Protein AF-A0A7Y0TPI9-F1 (afdb_monomer)

Sequence (118 aa):
MKLDSYHIKKILGYISQGMCKEHACAMTGIAKSTLYKWCQEGEEHARMELDTLQRQLYEGIPVADAHSVYEQVKNITKAAKKDWRASAWFLERRYPAQYARRDPPPPERERAKIMLIG

Radius of gyration: 22.93 Å; Cα contacts (8 Å, |Δi|>4): 103; chains: 1; bounding box: 37×31×69 Å

Mean predicted aligned error: 6.66 Å

Secondary structure (DSSP, 8-state):
----HHHHHHHHHHHHTT--HHHHHHHHT--HHHHHHHHHHHHHHHHTT---HHHHHHHHHHHHHHHHHHHHHHHHHHHHTT-HHHHHHHHHHHSHHHHSPPPPPPPHHHHHHHTT--

pLDDT: mean 92.7, std 10.86, range [48.19, 98.69]

Nearest PDB structures (foldseek):
  9f1b-assembly1_Bh  TM=3.172E-01  e=6.860E+00  Oryctolagus cuniculus

Solvent-accessible surface area (backbone atoms only — not comparable to full-atom values): 6631 Å² total; per-residue (Å²): 138,80,92,51,72,66,58,43,54,49,38,37,54,34,23,30,72,61,41,55,71,65,56,24,23,60,78,67,76,42,58,61,70,56,55,54,51,38,35,53,54,5,52,54,28,52,78,70,68,47,91,44,74,37,23,53,42,38,65,38,43,62,55,17,48,52,45,17,53,50,53,51,52,49,52,42,58,58,46,28,76,79,37,64,63,43,48,51,55,49,42,27,69,77,39,41,94,81,52,40,87,73,74,80,74,76,59,74,87,56,52,64,64,60,71,76,78,114

Foldseek 3Di:
DDDDPVLLCQQLVVLLLPDDSCVSCVVSVHDSVVLVVLLVVLVVCVVVVHDDSSVSSNVSNVVSNVNNVVVVVVVLVVVCVPDVVSVLVVCCVVPVVVRPDDDDPPPPVCVVVVVVPD

Structure (mmCIF, N/CA/C/O backbone):
data_AF-A0A7Y0TPI9-F1
#
_entry.id   AF-A0A7Y0TPI9-F1
#
loop_
_atom_site.group_PDB
_atom_site.id
_atom_site.type_symbol
_atom_site.label_atom_id
_atom_site.label_alt_id
_atom_site.label_comp_id
_atom_site.label_asym_id
_atom_site.label_entity_id
_atom_site.label_seq_id
_atom_site.pdbx_PDB_ins_code
_atom_site.Cartn_x
_atom_site.Cartn_y
_atom_site.Cartn_z
_atom_site.occupancy
_atom_site.B_iso_or_equiv
_atom_site.auth_seq_id
_atom_site.auth_comp_id
_atom_site.auth_asym_id
_atom_site.auth_atom_id
_atom_site.pdbx_PDB_model_num
ATOM 1 N N . MET A 1 1 ? -15.926 -10.144 16.538 1.00 83.56 1 MET A N 1
ATOM 2 C CA . MET A 1 1 ? -14.457 -10.177 16.721 1.00 83.56 1 MET A CA 1
ATOM 3 C C . MET A 1 1 ? -13.982 -8.767 17.044 1.00 83.56 1 MET A C 1
ATOM 5 O O . MET A 1 1 ? -14.543 -7.831 16.485 1.00 83.56 1 MET A O 1
ATOM 9 N N . LYS A 1 2 ? -13.019 -8.606 17.958 1.00 90.38 2 LYS A N 1
ATOM 10 C CA . LYS A 1 2 ? -12.433 -7.302 18.314 1.00 90.38 2 LYS A CA 1
ATOM 11 C C . LYS A 1 2 ? -11.117 -7.116 17.555 1.00 90.38 2 LYS A C 1
ATOM 13 O O . LYS A 1 2 ? -10.404 -8.095 17.368 1.00 90.38 2 LYS A O 1
ATOM 18 N N . LEU A 1 3 ? -10.821 -5.890 17.124 1.00 94.94 3 LEU A N 1
ATOM 19 C CA . LEU A 1 3 ? -9.534 -5.564 16.513 1.00 94.94 3 LEU A CA 1
ATOM 20 C C . LEU A 1 3 ? -8.420 -5.603 17.567 1.00 94.94 3 LEU A C 1
ATOM 22 O O . LEU A 1 3 ? -8.584 -5.076 18.668 1.00 94.94 3 LEU A O 1
ATOM 26 N N . ASP A 1 4 ? -7.286 -6.192 17.203 1.00 95.69 4 ASP A N 1
ATOM 27 C CA . ASP A 1 4 ? -6.053 -6.194 17.986 1.00 95.69 4 ASP A CA 1
ATOM 28 C C . ASP A 1 4 ? -4.836 -5.937 17.077 1.00 95.69 4 ASP A C 1
ATOM 30 O O . ASP A 1 4 ? -4.927 -5.938 15.845 1.00 95.69 4 ASP A O 1
ATOM 34 N N . SER A 1 5 ? -3.670 -5.731 17.689 1.00 95.56 5 SER A N 1
ATOM 35 C CA . SER A 1 5 ? -2.426 -5.441 16.969 1.00 95.56 5 SER A CA 1
ATOM 36 C C . SER A 1 5 ? -1.943 -6.594 16.078 1.00 95.56 5 SER A C 1
ATOM 38 O O . SER A 1 5 ? -1.222 -6.348 15.107 1.00 95.56 5 SER A O 1
ATOM 40 N N . TYR A 1 6 ? -2.325 -7.846 16.369 1.00 95.25 6 TYR A N 1
ATOM 41 C CA . TYR A 1 6 ? -1.958 -8.997 15.541 1.00 95.25 6 TYR A CA 1
ATOM 42 C C . TYR A 1 6 ? -2.639 -8.908 14.175 1.00 95.25 6 TYR A C 1
ATOM 44 O O . TYR A 1 6 ? -1.964 -9.000 13.144 1.00 95.25 6 TYR A O 1
ATOM 52 N N . HIS A 1 7 ? -3.951 -8.663 14.162 1.00 95.12 7 HIS A N 1
ATOM 53 C CA . HIS A 1 7 ? -4.715 -8.536 12.924 1.00 95.12 7 HIS A CA 1
ATOM 54 C C . HIS A 1 7 ? -4.228 -7.351 12.089 1.00 95.12 7 HIS A C 1
ATOM 56 O O . HIS A 1 7 ? -4.025 -7.512 10.888 1.00 95.12 7 HIS A O 1
ATOM 62 N N . ILE A 1 8 ? -3.939 -6.201 12.712 1.00 97.75 8 ILE A N 1
ATOM 63 C CA . ILE A 1 8 ? -3.375 -5.037 12.006 1.00 97.75 8 ILE A CA 1
ATOM 64 C C . ILE A 1 8 ? -2.072 -5.416 11.309 1.00 97.75 8 ILE A C 1
ATOM 66 O O . ILE A 1 8 ? -1.951 -5.272 10.093 1.00 97.75 8 ILE A O 1
ATOM 70 N N . LYS A 1 9 ? -1.109 -5.968 12.057 1.00 98.19 9 LYS A N 1
ATOM 71 C CA . LYS A 1 9 ? 0.199 -6.341 11.506 1.00 98.19 9 LYS A CA 1
ATOM 72 C C . LYS A 1 9 ? 0.067 -7.329 10.347 1.00 98.19 9 LYS A C 1
ATOM 74 O O . LYS A 1 9 ? 0.792 -7.214 9.361 1.00 98.19 9 LYS A O 1
ATOM 79 N N . LYS A 1 10 ? -0.841 -8.302 10.454 1.00 98.06 10 LYS A N 1
ATOM 80 C CA . LYS A 1 10 ? -1.064 -9.301 9.403 1.00 98.06 10 LYS A CA 1
ATOM 81 C C . LYS A 1 10 ? -1.726 -8.707 8.167 1.00 98.06 10 LYS A C 1
ATOM 83 O O . LYS A 1 10 ? -1.206 -8.908 7.076 1.00 98.06 10 LYS A O 1
ATOM 88 N N . ILE A 1 11 ? -2.813 -7.956 8.326 1.00 98.12 11 ILE A N 1
ATOM 89 C CA . ILE A 1 11 ? -3.529 -7.331 7.206 1.00 98.12 11 ILE A CA 1
ATOM 90 C C . ILE A 1 11 ? -2.597 -6.389 6.449 1.00 98.12 11 ILE A C 1
ATOM 92 O O . ILE A 1 11 ? -2.423 -6.548 5.242 1.00 98.12 11 ILE A O 1
ATOM 96 N N . LEU A 1 12 ? -1.936 -5.467 7.156 1.00 98.56 12 LEU A N 1
ATOM 97 C CA . LEU A 1 12 ? -1.001 -4.528 6.536 1.00 98.56 12 LEU A CA 1
ATOM 98 C C . LEU A 1 12 ? 0.184 -5.254 5.891 1.00 98.56 12 LEU A C 1
ATOM 100 O O . LEU A 1 12 ? 0.605 -4.889 4.797 1.00 98.56 12 LEU A O 1
ATOM 104 N N . GLY A 1 13 ? 0.687 -6.316 6.524 1.00 98.38 13 GLY A N 1
ATOM 105 C CA . GLY A 1 13 ? 1.756 -7.144 5.972 1.00 98.38 13 GLY A CA 1
ATOM 106 C C . GLY A 1 13 ? 1.365 -7.874 4.685 1.00 98.38 13 GLY A C 1
ATOM 107 O O . GLY A 1 13 ? 2.195 -8.016 3.794 1.00 98.38 13 GLY A O 1
ATOM 108 N N . TYR A 1 14 ? 0.125 -8.345 4.554 1.00 98.31 14 TYR A N 1
ATOM 109 C CA . TYR A 1 14 ? -0.345 -8.973 3.315 1.00 98.31 14 TYR A CA 1
ATOM 110 C C . TYR A 1 14 ? -0.591 -7.945 2.209 1.00 98.31 14 TYR A C 1
ATOM 112 O O . TYR A 1 14 ? -0.194 -8.170 1.065 1.00 98.31 14 TYR A O 1
ATOM 120 N N . ILE A 1 15 ? -1.179 -6.796 2.549 1.00 98.38 15 ILE A N 1
ATOM 121 C CA . ILE A 1 15 ? -1.389 -5.698 1.597 1.00 98.38 15 ILE A CA 1
ATOM 122 C C . ILE A 1 15 ? -0.045 -5.181 1.072 1.00 98.38 15 ILE A C 1
ATOM 124 O O . ILE A 1 15 ? 0.117 -5.017 -0.134 1.00 98.38 15 ILE A O 1
ATOM 128 N N . SER A 1 16 ? 0.966 -5.030 1.934 1.00 98.19 16 SER A N 1
ATOM 129 C CA . SER A 1 16 ? 2.296 -4.563 1.519 1.00 98.19 16 SER A CA 1
ATOM 130 C C . SER A 1 16 ? 3.048 -5.533 0.607 1.00 98.19 16 SER A C 1
ATOM 132 O O . SER A 1 16 ? 3.975 -5.123 -0.090 1.00 98.19 16 SER A O 1
ATOM 134 N N . GLN A 1 17 ? 2.624 -6.797 0.560 1.00 96.81 17 GLN A N 1
ATOM 135 C CA . GLN A 1 17 ? 3.095 -7.808 -0.390 1.00 96.81 17 GLN A CA 1
ATOM 136 C C . GLN A 1 17 ? 2.288 -7.819 -1.703 1.00 96.81 17 GLN A C 1
ATOM 138 O O . GLN A 1 17 ? 2.565 -8.622 -2.589 1.00 96.81 17 GLN A O 1
ATOM 143 N N . GLY A 1 18 ? 1.306 -6.925 -1.853 1.00 96.38 18 GLY A N 1
ATOM 144 C CA . GLY A 1 18 ? 0.487 -6.764 -3.056 1.00 96.38 18 GLY A CA 1
ATOM 145 C C .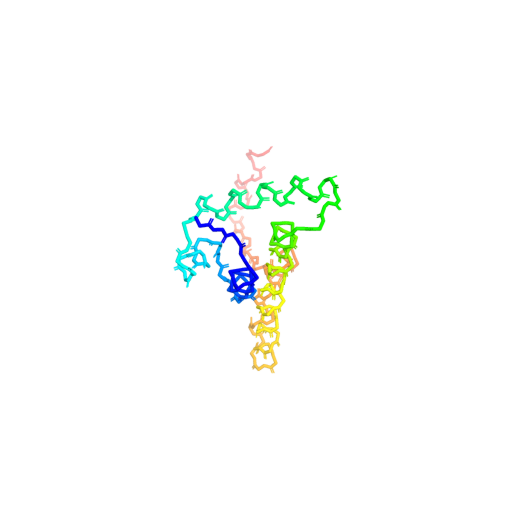 GLY A 1 18 ? -0.820 -7.538 -3.073 1.00 96.38 18 GLY A C 1
ATOM 146 O O . GLY A 1 18 ? -1.434 -7.663 -4.132 1.00 96.38 18 GLY A O 1
ATOM 147 N N . MET A 1 19 ? -1.273 -8.051 -1.928 1.00 97.38 19 MET A N 1
ATOM 148 C CA . MET A 1 19 ? -2.613 -8.625 -1.840 1.00 97.38 19 MET A CA 1
ATOM 149 C C . MET A 1 19 ? -3.683 -7.533 -1.795 1.00 97.38 19 MET A C 1
ATOM 151 O O . MET A 1 19 ? -3.526 -6.514 -1.125 1.00 97.38 19 MET A O 1
ATOM 155 N N . CYS A 1 20 ? -4.824 -7.788 -2.439 1.00 96.06 20 CYS A N 1
ATOM 156 C CA . CYS A 1 20 ? -6.020 -6.991 -2.199 1.00 96.06 20 CYS A CA 1
ATOM 157 C C . CYS A 1 20 ? -6.572 -7.238 -0.784 1.00 96.06 20 CYS A C 1
ATOM 159 O O . CYS A 1 20 ? -6.270 -8.243 -0.128 1.00 96.06 20 CYS A O 1
ATOM 161 N N . LYS A 1 21 ? -7.423 -6.317 -0.322 1.00 96.38 21 LYS A N 1
ATOM 162 C CA . LYS A 1 21 ? -8.014 -6.330 1.025 1.00 96.38 21 LYS A CA 1
ATOM 163 C C . LYS A 1 21 ? -8.823 -7.606 1.271 1.00 96.38 21 LYS A C 1
ATOM 165 O O . LYS A 1 21 ? -8.761 -8.174 2.355 1.00 96.38 21 LYS A O 1
ATOM 170 N N . GLU A 1 22 ? -9.513 -8.104 0.249 1.00 96.56 22 GLU A N 1
ATOM 171 C CA . GLU A 1 22 ? -10.283 -9.348 0.288 1.00 96.56 22 GLU A CA 1
ATOM 172 C C . GLU A 1 22 ? -9.410 -10.566 0.592 1.00 96.56 22 GLU A C 1
ATOM 174 O O . GLU A 1 22 ? -9.745 -11.360 1.472 1.00 96.56 22 GLU A O 1
ATOM 179 N N . HIS A 1 23 ? -8.277 -10.705 -0.098 1.00 98.00 23 HIS A N 1
ATOM 180 C CA . HIS A 1 23 ? -7.353 -11.813 0.135 1.00 98.00 23 HIS A CA 1
ATOM 181 C C . HIS A 1 23 ? -6.659 -11.683 1.492 1.00 98.00 23 HIS A C 1
ATOM 183 O O . HIS A 1 23 ? -6.546 -12.672 2.212 1.00 98.00 23 HIS A O 1
ATOM 189 N N . ALA A 1 24 ? -6.261 -10.470 1.888 1.00 97.69 24 ALA A N 1
ATOM 190 C CA . ALA A 1 24 ? -5.689 -10.226 3.210 1.00 97.69 24 ALA A CA 1
ATOM 191 C C . ALA A 1 24 ? -6.670 -10.616 4.338 1.00 97.69 24 ALA A C 1
ATOM 193 O O . ALA A 1 24 ? -6.275 -11.269 5.306 1.00 97.69 24 ALA A O 1
ATOM 194 N N . CYS A 1 25 ? -7.959 -10.289 4.190 1.00 96.38 25 CYS A N 1
ATOM 195 C CA . CYS A 1 25 ? -9.033 -10.726 5.088 1.00 96.38 25 CYS A CA 1
ATOM 196 C C . CYS A 1 25 ? -9.167 -12.252 5.142 1.00 96.38 25 CYS A C 1
ATOM 198 O O . CYS A 1 25 ? -9.166 -12.829 6.228 1.00 96.38 25 CYS A O 1
ATOM 200 N N . ALA A 1 26 ? -9.226 -12.916 3.984 1.00 96.44 26 ALA A N 1
ATOM 201 C CA . ALA A 1 26 ? -9.329 -14.372 3.916 1.00 96.44 26 ALA A CA 1
ATOM 202 C C . ALA A 1 26 ? -8.143 -15.067 4.611 1.00 96.44 26 ALA A C 1
ATOM 204 O O . ALA A 1 26 ? -8.345 -15.982 5.407 1.00 96.44 26 ALA A O 1
ATOM 205 N N . MET A 1 27 ? -6.918 -14.574 4.397 1.00 97.12 27 MET A N 1
ATOM 206 C CA . MET A 1 27 ? -5.693 -15.097 5.021 1.00 97.12 27 MET A CA 1
ATOM 207 C C . MET A 1 27 ? -5.623 -14.877 6.537 1.00 97.12 27 MET A C 1
ATOM 209 O O . MET A 1 27 ? -4.868 -15.558 7.227 1.00 97.12 27 MET A O 1
ATOM 213 N N . THR A 1 28 ? -6.384 -13.914 7.056 1.00 95.00 28 THR A N 1
ATOM 214 C CA . THR A 1 28 ? -6.453 -13.586 8.488 1.00 95.00 28 THR A CA 1
ATOM 215 C C . THR A 1 28 ? -7.698 -14.141 9.173 1.00 95.00 28 THR A C 1
ATOM 217 O O . THR A 1 28 ? -7.846 -13.973 10.379 1.00 95.00 28 THR A O 1
ATOM 220 N N . GLY A 1 29 ? -8.581 -14.818 8.430 1.00 95.12 29 GLY A N 1
ATOM 221 C CA . GLY A 1 29 ? -9.834 -15.358 8.956 1.00 95.12 29 GLY A CA 1
ATOM 222 C C . GLY A 1 29 ? -10.866 -14.286 9.317 1.00 95.12 29 GLY A C 1
ATOM 223 O O . GLY A 1 29 ? -11.794 -14.556 10.078 1.00 95.12 29 GLY A O 1
ATOM 224 N N . ILE A 1 30 ? -10.717 -13.068 8.791 1.00 95.06 30 ILE A N 1
ATOM 225 C CA . ILE A 1 30 ? -11.631 -11.955 9.051 1.00 95.06 30 ILE A CA 1
ATOM 226 C C . ILE A 1 30 ? -12.626 -11.830 7.899 1.00 95.06 30 ILE A C 1
ATOM 228 O O . IL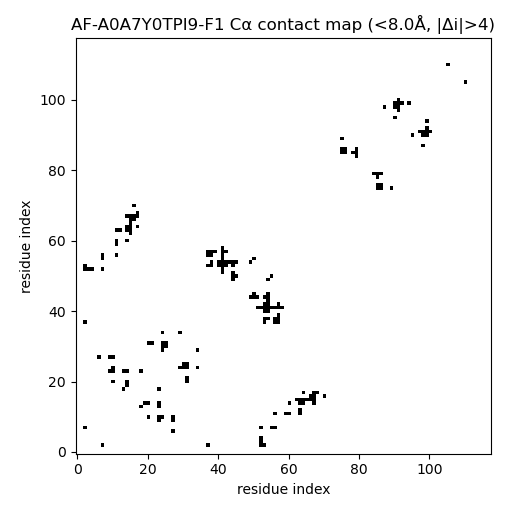E A 1 30 ? -12.259 -11.848 6.726 1.00 95.06 30 ILE A O 1
ATOM 232 N N . ALA A 1 31 ? -13.904 -11.638 8.226 1.00 96.00 31 ALA A N 1
ATOM 233 C CA . ALA A 1 31 ? -14.909 -11.304 7.226 1.00 96.00 31 ALA A CA 1
ATOM 234 C C . ALA A 1 31 ? -14.640 -9.911 6.635 1.00 96.00 31 ALA A C 1
ATOM 236 O O . ALA A 1 31 ? -14.422 -8.954 7.378 1.00 96.00 31 ALA A O 1
ATOM 237 N N . LYS A 1 32 ? -14.751 -9.767 5.308 1.00 96.00 32 LYS A N 1
ATOM 238 C CA . LYS A 1 32 ? -14.566 -8.488 4.598 1.00 96.00 32 LYS A CA 1
ATOM 239 C C . LYS A 1 32 ? -15.332 -7.342 5.273 1.00 96.00 32 LYS A C 1
ATOM 241 O O . LYS A 1 32 ? -14.744 -6.316 5.589 1.00 96.00 32 LYS A O 1
ATOM 246 N N . SER A 1 33 ? -16.614 -7.543 5.581 1.00 96.88 33 SER A N 1
ATOM 247 C CA . SER A 1 33 ? -17.466 -6.551 6.258 1.00 96.88 33 SER A CA 1
ATOM 248 C C . SER A 1 33 ? -16.892 -6.040 7.586 1.00 96.88 33 SER A C 1
ATOM 250 O O . SER A 1 33 ? -17.077 -4.874 7.920 1.00 96.88 33 SER A O 1
ATOM 252 N N . THR A 1 34 ? -16.161 -6.881 8.323 1.00 97.44 34 THR A N 1
ATOM 253 C CA . THR A 1 34 ? -15.510 -6.493 9.581 1.00 97.44 34 THR A CA 1
ATOM 254 C C . THR A 1 34 ? -14.347 -5.534 9.333 1.00 97.44 34 THR A C 1
ATOM 256 O O . THR A 1 34 ? -14.253 -4.525 10.025 1.00 97.44 34 THR A O 1
ATOM 259 N N . LEU A 1 35 ? -13.516 -5.788 8.312 1.00 97.69 35 LEU A N 1
ATOM 260 C CA . LEU A 1 35 ? -12.441 -4.866 7.931 1.00 97.69 35 LEU A CA 1
ATOM 261 C C . LEU A 1 35 ? -13.001 -3.499 7.526 1.00 97.69 35 LEU A C 1
ATOM 263 O O . LEU A 1 35 ? -12.535 -2.488 8.035 1.00 97.69 35 LEU A O 1
ATOM 267 N N . TYR A 1 36 ? -14.018 -3.461 6.659 1.00 97.62 36 TYR A N 1
ATOM 268 C CA . TYR A 1 36 ? -14.613 -2.187 6.233 1.00 97.62 36 TYR A CA 1
ATOM 269 C C . TYR A 1 36 ? -15.212 -1.411 7.403 1.00 97.62 36 TYR A C 1
ATOM 271 O O . TYR A 1 36 ? -15.014 -0.203 7.482 1.00 97.62 36 TYR A O 1
ATOM 279 N N . LYS A 1 37 ? -15.874 -2.099 8.341 1.00 98.12 37 LYS A N 1
ATOM 280 C CA . LYS A 1 37 ? -16.377 -1.466 9.561 1.00 98.12 37 LYS A CA 1
ATOM 281 C C . LYS A 1 37 ? -15.245 -0.836 10.379 1.00 98.12 37 LYS A C 1
ATOM 283 O O . LYS A 1 37 ? -15.363 0.312 10.786 1.00 98.12 37 LYS A O 1
ATOM 288 N N . TRP A 1 38 ? -14.137 -1.549 10.589 1.00 98.00 38 TRP A N 1
ATOM 289 C CA . TRP A 1 38 ? -12.983 -0.993 11.304 1.00 98.00 38 TRP A CA 1
ATOM 290 C C . TRP A 1 38 ? -12.317 0.162 10.560 1.00 98.00 38 TRP A C 1
ATOM 292 O O . TRP A 1 38 ? -11.855 1.094 11.205 1.00 98.00 38 TRP A O 1
ATOM 302 N N . CYS A 1 39 ? -12.270 0.127 9.227 1.00 98.06 39 CYS A N 1
ATOM 303 C CA . CYS A 1 39 ? -11.766 1.246 8.434 1.00 98.06 39 CYS A CA 1
ATOM 304 C C . CYS A 1 39 ? -12.661 2.481 8.565 1.00 98.06 39 CYS A C 1
ATOM 306 O O . CYS A 1 39 ? -12.128 3.568 8.734 1.00 98.06 39 CYS A O 1
ATOM 308 N N . GLN A 1 40 ? -13.986 2.311 8.547 1.00 98.38 40 GLN A N 1
ATOM 309 C CA . GLN A 1 40 ? -14.935 3.404 8.766 1.00 98.38 40 GLN A CA 1
ATOM 310 C C . GLN A 1 40 ? -14.780 4.002 10.174 1.00 98.38 40 GLN A C 1
ATOM 312 O O . GLN A 1 40 ? -14.627 5.207 10.329 1.00 98.38 40 GLN A O 1
ATOM 317 N N . GLU A 1 41 ? -14.726 3.162 11.212 1.00 98.25 41 GLU A N 1
ATOM 318 C CA . GLU A 1 41 ? -14.418 3.619 12.577 1.00 98.25 41 GLU A CA 1
ATOM 319 C C . GLU A 1 41 ? -13.058 4.342 12.638 1.00 98.25 41 GLU A C 1
ATOM 321 O O . GLU A 1 41 ? -12.913 5.356 13.315 1.00 98.25 41 GLU A O 1
ATOM 326 N N . GLY A 1 42 ? -12.056 3.837 11.917 1.00 98.50 42 GLY A N 1
ATOM 327 C CA . GLY A 1 42 ? -10.711 4.404 11.871 1.00 98.50 42 GLY A CA 1
ATOM 328 C C . GLY A 1 42 ? -10.635 5.766 11.190 1.00 98.50 42 GLY A C 1
ATOM 329 O O . GLY A 1 42 ? -9.909 6.633 11.671 1.00 98.50 42 GLY A O 1
ATOM 330 N N . GLU A 1 43 ? -11.398 5.972 10.119 1.00 98.69 43 GLU A N 1
ATOM 331 C CA . GLU A 1 43 ? -11.549 7.266 9.448 1.00 98.69 43 GLU A CA 1
ATOM 332 C C . GLU A 1 43 ? -12.174 8.302 10.394 1.00 98.69 43 GLU A C 1
ATOM 334 O O . GLU A 1 43 ? -11.688 9.430 10.520 1.00 98.69 43 GLU A O 1
ATOM 339 N N . GLU A 1 44 ? -13.196 7.894 11.142 1.00 98.56 44 GLU A N 1
ATOM 340 C CA . GLU A 1 44 ? -13.894 8.746 12.102 1.00 98.56 44 GLU A CA 1
ATOM 341 C C . GLU A 1 44 ? -12.948 9.144 13.236 1.00 98.56 44 GLU A C 1
ATOM 343 O O . GLU A 1 44 ? -12.846 10.319 13.593 1.00 98.56 44 GLU A O 1
ATOM 348 N N . HIS A 1 45 ? -12.194 8.175 13.753 1.00 98.50 45 HIS A N 1
ATOM 349 C CA . HIS A 1 45 ? -11.186 8.399 14.782 1.00 98.50 45 HIS A CA 1
ATOM 350 C C . HIS A 1 45 ? -10.026 9.270 14.287 1.00 98.50 45 HIS A C 1
ATOM 352 O O . HIS A 1 45 ? -9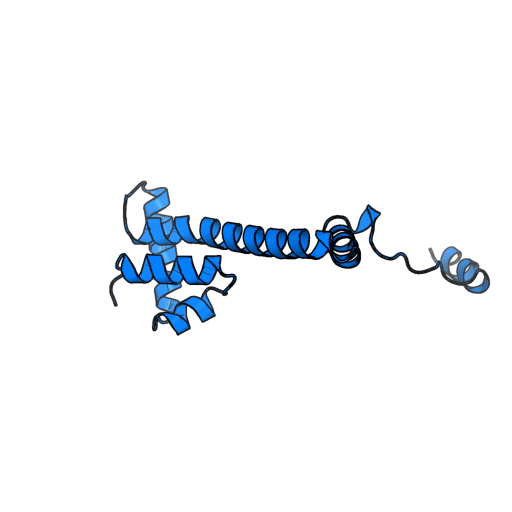.518 10.073 15.065 1.00 98.50 45 HIS A O 1
ATOM 358 N N . ALA A 1 46 ? -9.625 9.165 13.015 1.00 98.25 46 ALA A N 1
ATOM 359 C CA . ALA A 1 46 ? -8.624 10.050 12.424 1.00 98.25 46 ALA A CA 1
ATOM 360 C C . ALA A 1 46 ? -9.114 11.505 12.393 1.00 98.25 46 ALA A C 1
ATOM 362 O O . ALA A 1 46 ? -8.376 12.404 12.789 1.00 98.25 46 ALA A O 1
ATOM 363 N N . ARG A 1 47 ? -10.380 11.740 12.009 1.00 98.19 47 ARG A N 1
ATOM 364 C CA . ARG A 1 47 ? -10.996 13.084 12.018 1.00 98.19 47 ARG A CA 1
ATOM 365 C C . ARG A 1 47 ? -11.114 13.686 13.415 1.00 98.19 47 ARG A C 1
ATOM 367 O O . ARG A 1 47 ? -11.028 14.899 13.560 1.00 98.19 47 ARG A O 1
ATOM 374 N N . MET A 1 48 ? -11.328 12.847 14.424 1.00 98.25 48 MET A N 1
ATOM 375 C CA . MET A 1 48 ? -11.392 13.247 15.833 1.00 98.25 48 MET A CA 1
ATOM 376 C C . MET A 1 48 ? -10.021 13.237 16.528 1.00 98.25 48 MET A C 1
ATOM 378 O O . MET A 1 48 ? -9.957 13.433 17.738 1.00 98.25 48 MET A O 1
ATOM 382 N N . GLU A 1 49 ? -8.941 12.965 15.788 1.00 97.38 49 GLU A N 1
ATOM 383 C CA . GLU A 1 49 ? -7.565 12.874 16.291 1.00 97.38 49 GLU A CA 1
ATOM 384 C C . GLU A 1 49 ? -7.359 11.856 17.433 1.00 97.38 49 GLU A C 1
ATOM 386 O O . GLU A 1 49 ? -6.418 11.955 18.217 1.00 97.38 49 GLU A O 1
ATOM 391 N N . LEU A 1 50 ? -8.193 10.817 17.502 1.00 98.00 50 LEU A N 1
ATOM 392 C CA . LEU A 1 50 ? -8.108 9.774 18.525 1.00 98.00 50 LEU A CA 1
ATOM 393 C C . LEU A 1 50 ? -7.011 8.761 18.184 1.00 98.00 50 LEU A C 1
ATOM 395 O O . LEU A 1 50 ? -6.959 8.257 17.062 1.00 98.00 50 LEU A O 1
ATOM 399 N N . ASP A 1 51 ? -6.168 8.397 19.150 1.00 97.00 51 ASP A N 1
ATOM 400 C CA . ASP A 1 51 ? -5.203 7.303 18.979 1.00 97.00 51 ASP A CA 1
ATOM 401 C C . ASP A 1 51 ? -5.868 5.954 19.283 1.00 97.00 51 ASP A C 1
ATOM 403 O O . ASP A 1 51 ? -6.114 5.587 20.433 1.00 97.00 51 ASP A O 1
ATOM 407 N N . THR A 1 52 ? -6.223 5.225 18.225 1.00 98.12 52 THR A N 1
ATOM 408 C CA . THR A 1 52 ? -6.920 3.938 18.320 1.00 98.12 52 THR A CA 1
ATOM 409 C C . THR A 1 52 ? -6.374 2.939 17.310 1.00 98.12 52 THR A C 1
ATOM 411 O O . THR A 1 52 ? -5.861 3.303 16.252 1.00 98.12 52 THR A O 1
ATOM 414 N N . LEU A 1 53 ? -6.570 1.651 17.592 1.00 98.25 53 LEU A N 1
ATOM 415 C CA . LEU A 1 53 ? -6.208 0.565 16.680 1.00 98.25 53 LEU A CA 1
ATOM 416 C C . LEU A 1 53 ? -6.919 0.675 15.321 1.00 98.25 53 LEU A C 1
ATOM 418 O O . LEU A 1 53 ? -6.322 0.381 14.289 1.00 98.25 53 LEU A O 1
ATOM 422 N N . GLN A 1 54 ? -8.173 1.127 15.304 1.00 98.38 54 GLN A N 1
ATOM 423 C CA . GLN A 1 54 ? -8.921 1.350 14.068 1.00 98.38 54 GLN A CA 1
ATOM 424 C C . GLN A 1 54 ? -8.286 2.444 13.212 1.00 98.38 54 GLN A C 1
ATOM 426 O O . GLN A 1 54 ? -8.107 2.240 12.012 1.00 98.38 54 GLN A O 1
ATOM 431 N N . ARG A 1 55 ? -7.877 3.565 13.824 1.00 98.44 55 ARG A N 1
ATOM 432 C CA . ARG A 1 55 ? -7.143 4.628 13.125 1.00 98.44 55 ARG A CA 1
ATOM 433 C C . ARG A 1 55 ? -5.823 4.106 12.566 1.00 98.44 55 ARG A C 1
ATOM 435 O O . ARG A 1 55 ? -5.550 4.302 11.388 1.00 98.44 55 ARG A O 1
ATOM 442 N N . GLN A 1 56 ? -5.046 3.383 13.374 1.00 98.44 56 GLN A N 1
ATOM 443 C CA . GLN A 1 56 ? -3.771 2.799 12.941 1.00 98.44 56 GLN A CA 1
ATOM 444 C C . GLN A 1 56 ? -3.946 1.840 11.754 1.00 98.44 56 GLN A C 1
ATOM 446 O O . GLN A 1 56 ? -3.146 1.850 10.819 1.00 98.44 56 GLN A O 1
ATOM 451 N N . LEU A 1 57 ? -5.004 1.023 11.760 1.00 98.50 57 LEU A N 1
ATOM 452 C CA . LEU A 1 57 ? -5.345 0.164 10.627 1.00 98.50 57 LEU A CA 1
ATOM 453 C C . LEU A 1 57 ? -5.705 0.990 9.386 1.00 98.50 57 LEU A C 1
ATOM 455 O O . LEU A 1 57 ? -5.182 0.719 8.308 1.00 98.50 57 LEU A O 1
ATOM 459 N N . TYR A 1 58 ? -6.584 1.981 9.540 1.00 98.62 58 TYR A N 1
ATOM 460 C CA . TYR A 1 58 ? -7.048 2.849 8.459 1.00 98.62 58 TYR A CA 1
ATOM 461 C C . TYR A 1 58 ? -5.894 3.614 7.795 1.00 98.62 58 TYR A C 1
ATOM 463 O O . TYR A 1 58 ? -5.714 3.509 6.584 1.00 98.62 58 TYR A O 1
ATOM 471 N N . GLU A 1 59 ? -5.068 4.308 8.579 1.00 98.44 59 GLU A N 1
ATOM 472 C CA . GLU A 1 59 ? -3.919 5.077 8.084 1.00 98.44 59 GLU A CA 1
ATOM 473 C C . GLU A 1 59 ? -2.791 4.170 7.563 1.00 98.44 59 GLU A C 1
ATOM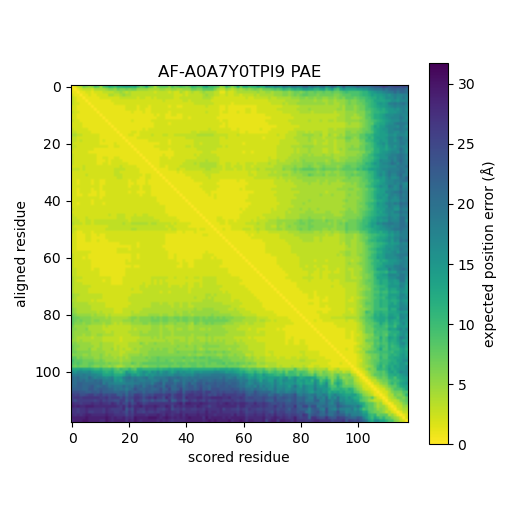 475 O O . GLU A 1 59 ? -2.052 4.544 6.653 1.00 98.44 59 GLU A O 1
ATOM 480 N N . GLY A 1 60 ? -2.668 2.950 8.093 1.00 98.56 60 GLY A N 1
ATOM 481 C CA . GLY A 1 60 ? -1.655 1.987 7.666 1.00 98.56 60 GLY A CA 1
ATOM 482 C C . GLY A 1 60 ? -1.922 1.364 6.293 1.00 98.56 60 GLY A C 1
ATOM 483 O O . GLY A 1 60 ? -0.976 1.006 5.591 1.00 98.56 60 GLY A O 1
ATOM 484 N N . ILE A 1 61 ? -3.187 1.237 5.879 1.00 98.38 61 ILE A N 1
ATOM 485 C CA . ILE A 1 61 ? -3.568 0.656 4.581 1.00 98.38 61 ILE A CA 1
ATOM 486 C C . ILE A 1 61 ? -2.938 1.394 3.387 1.00 98.38 61 ILE A C 1
ATOM 488 O O . ILE A 1 61 ? -2.278 0.723 2.593 1.00 98.38 61 ILE A O 1
ATOM 492 N N . PRO A 1 62 ? -3.079 2.727 3.225 1.00 98.31 62 PRO A N 1
ATOM 493 C CA . PRO A 1 62 ? -2.476 3.428 2.092 1.00 98.31 62 PRO A CA 1
ATOM 494 C C . PRO A 1 62 ? -0.943 3.345 2.100 1.00 98.31 62 PRO A C 1
ATOM 496 O O . PRO A 1 62 ? -0.329 3.268 1.037 1.00 98.31 62 PRO A O 1
ATOM 499 N N . VAL A 1 63 ? -0.316 3.292 3.281 1.00 98.38 63 VAL A N 1
ATOM 500 C CA . VAL A 1 63 ? 1.136 3.082 3.410 1.00 98.38 63 VAL A CA 1
ATOM 501 C C . VAL A 1 63 ? 1.531 1.685 2.922 1.00 98.38 63 VAL A C 1
ATOM 503 O O . VAL A 1 63 ? 2.497 1.542 2.173 1.00 98.38 63 VAL A O 1
ATOM 506 N N . ALA A 1 64 ? 0.772 0.654 3.298 1.00 98.44 64 ALA A N 1
ATOM 507 C CA . ALA A 1 64 ? 0.990 -0.709 2.826 1.00 98.44 64 ALA A CA 1
ATOM 508 C C . ALA A 1 64 ? 0.787 -0.824 1.304 1.00 98.44 64 ALA A C 1
ATOM 510 O O . ALA A 1 64 ? 1.631 -1.405 0.623 1.00 98.44 64 ALA A O 1
ATOM 511 N N . ASP A 1 65 ? -0.271 -0.218 0.758 1.00 98.00 65 ASP A N 1
ATOM 512 C CA . ASP A 1 65 ? -0.531 -0.175 -0.687 1.00 98.00 65 ASP A CA 1
ATOM 513 C C . ASP A 1 65 ? 0.640 0.508 -1.436 1.00 98.00 65 ASP A C 1
ATOM 515 O O . ASP A 1 65 ? 1.152 -0.022 -2.427 1.00 98.00 65 ASP A O 1
ATOM 519 N N . ALA A 1 66 ? 1.150 1.636 -0.927 1.00 98.19 66 AL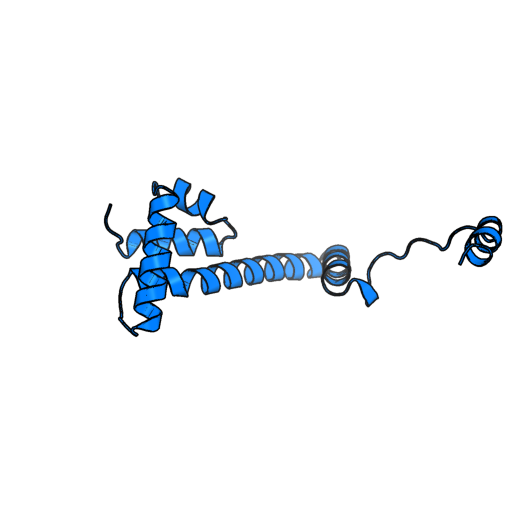A A N 1
ATOM 520 C CA . ALA A 1 66 ? 2.318 2.313 -1.498 1.00 98.19 66 ALA A CA 1
ATOM 521 C C . ALA A 1 66 ? 3.591 1.448 -1.440 1.00 98.19 66 ALA A C 1
ATOM 523 O O . ALA A 1 66 ? 4.357 1.395 -2.407 1.00 98.19 66 ALA A O 1
ATOM 524 N N . HIS A 1 67 ? 3.804 0.732 -0.333 1.00 98.19 67 HIS A N 1
ATOM 525 C CA . HIS A 1 67 ? 4.932 -0.186 -0.185 1.00 98.19 67 HIS A CA 1
ATOM 526 C C . HIS A 1 67 ? 4.863 -1.347 -1.186 1.00 98.19 67 HIS A C 1
ATOM 528 O O . HIS A 1 67 ? 5.885 -1.727 -1.758 1.00 98.19 67 HIS A O 1
ATOM 534 N N . SER A 1 68 ? 3.666 -1.872 -1.462 1.00 97.94 68 SER A N 1
ATOM 535 C CA . SER A 1 68 ? 3.490 -2.888 -2.500 1.00 97.94 68 SER A CA 1
ATOM 536 C C . SER A 1 68 ? 3.946 -2.379 -3.867 1.00 97.94 68 SER A C 1
ATOM 538 O O . SER A 1 68 ? 4.742 -3.034 -4.541 1.00 97.94 68 SER A O 1
ATOM 540 N N . VAL A 1 69 ? 3.508 -1.179 -4.262 1.00 97.06 69 VAL A N 1
ATOM 541 C CA . VAL A 1 69 ? 3.925 -0.574 -5.536 1.00 97.06 69 VAL A CA 1
ATOM 542 C C . VAL A 1 69 ? 5.443 -0.402 -5.585 1.00 97.06 69 VAL A C 1
ATOM 544 O O . VAL A 1 69 ? 6.064 -0.747 -6.593 1.00 97.06 69 VAL A O 1
ATOM 547 N N . TYR A 1 70 ? 6.052 0.078 -4.498 1.00 97.50 70 TYR A N 1
ATOM 548 C CA . TYR A 1 70 ? 7.504 0.206 -4.380 1.00 97.50 70 TYR A CA 1
ATOM 549 C C . TYR A 1 70 ? 8.226 -1.129 -4.619 1.00 97.50 70 TYR A C 1
ATOM 551 O O . TYR A 1 70 ? 9.148 -1.188 -5.435 1.00 97.50 70 TYR A O 1
ATOM 559 N N . GLU A 1 71 ? 7.785 -2.213 -3.977 1.00 97.44 71 GLU A N 1
ATOM 560 C CA . GLU A 1 71 ? 8.380 -3.543 -4.145 1.00 97.44 71 GLU A CA 1
ATOM 561 C C . GLU A 1 71 ? 8.265 -4.049 -5.590 1.00 97.44 71 GLU A C 1
ATOM 563 O O . GLU A 1 71 ? 9.229 -4.585 -6.143 1.00 97.44 71 GLU A O 1
ATOM 568 N N . GLN A 1 72 ? 7.137 -3.800 -6.257 1.00 96.25 72 GLN A N 1
ATOM 569 C CA . GLN A 1 72 ? 6.965 -4.190 -7.657 1.00 96.25 72 GLN A CA 1
ATOM 570 C C . GLN A 1 72 ? 7.853 -3.371 -8.597 1.00 96.25 72 GLN A C 1
ATOM 572 O O . GLN A 1 72 ? 8.501 -3.942 -9.478 1.00 96.25 72 GLN A O 1
ATOM 577 N N . VAL A 1 73 ? 7.976 -2.059 -8.378 1.00 96.69 73 VAL A N 1
ATOM 578 C CA . VAL A 1 73 ? 8.930 -1.215 -9.115 1.00 96.69 73 VAL A CA 1
ATOM 579 C C . VAL A 1 73 ? 10.368 -1.684 -8.871 1.00 96.69 73 VAL A C 1
ATOM 581 O O . VAL A 1 73 ? 11.158 -1.772 -9.814 1.00 96.69 73 VAL A O 1
ATOM 584 N N . LYS A 1 74 ? 10.720 -2.064 -7.638 1.00 97.38 74 LYS A N 1
ATOM 585 C CA . LYS A 1 74 ? 12.031 -2.642 -7.310 1.00 97.38 74 LYS A CA 1
ATOM 586 C C . LYS A 1 74 ? 12.280 -3.945 -8.075 1.00 97.38 74 LYS A C 1
ATOM 588 O O . LYS A 1 74 ? 13.371 -4.149 -8.604 1.00 97.38 74 LYS A O 1
ATOM 593 N N . ASN A 1 75 ? 11.275 -4.810 -8.190 1.00 97.00 75 ASN A N 1
ATOM 594 C CA . ASN A 1 75 ? 11.379 -6.058 -8.948 1.00 97.00 75 ASN A CA 1
ATOM 595 C C . ASN A 1 75 ? 11.605 -5.801 -10.445 1.00 97.00 75 ASN A C 1
ATOM 597 O O . ASN A 1 75 ? 12.515 -6.385 -11.040 1.00 97.00 75 ASN A O 1
ATOM 601 N N . ILE A 1 76 ? 10.848 -4.872 -11.031 1.00 97.69 76 ILE A N 1
ATOM 602 C CA . ILE A 1 76 ? 10.995 -4.472 -12.437 1.00 97.69 76 ILE A CA 1
ATOM 603 C C . ILE A 1 76 ? 12.382 -3.867 -12.691 1.00 97.69 76 ILE A C 1
ATOM 605 O O . ILE A 1 76 ? 13.092 -4.294 -13.600 1.00 97.69 76 ILE A O 1
ATOM 609 N N . THR A 1 77 ? 12.816 -2.918 -11.857 1.00 96.94 77 THR A N 1
ATOM 610 C CA . THR A 1 77 ? 14.130 -2.261 -11.996 1.00 96.94 77 THR A CA 1
ATOM 611 C C . THR A 1 77 ? 15.294 -3.226 -11.762 1.00 96.94 77 THR A C 1
ATOM 613 O O . THR A 1 77 ? 16.343 -3.100 -12.392 1.00 96.94 77 THR A O 1
ATOM 616 N N . LYS A 1 78 ? 15.127 -4.244 -10.908 1.00 98.12 78 LYS A N 1
ATOM 617 C CA . LYS A 1 78 ? 16.105 -5.329 -10.751 1.00 98.12 78 LYS A CA 1
ATOM 618 C C . LYS A 1 78 ? 16.197 -6.198 -12.008 1.00 98.12 78 LYS A C 1
ATOM 620 O O . LYS A 1 78 ? 17.311 -6.521 -12.416 1.00 98.12 78 LYS A O 1
ATOM 625 N N . ALA A 1 79 ? 15.069 -6.562 -12.620 1.00 98.25 79 ALA A N 1
ATOM 626 C CA . ALA A 1 79 ? 15.046 -7.321 -13.874 1.00 98.25 79 ALA A CA 1
ATOM 627 C C . ALA A 1 79 ? 15.668 -6.527 -15.036 1.00 98.25 79 ALA A C 1
ATOM 629 O O . ALA A 1 79 ? 16.448 -7.077 -15.814 1.00 98.25 79 ALA A O 1
ATOM 630 N N . ALA A 1 80 ? 15.424 -5.215 -15.078 1.00 98.06 80 ALA A N 1
ATOM 631 C CA . ALA A 1 80 ? 15.977 -4.291 -16.067 1.00 98.06 80 ALA A CA 1
ATOM 632 C C . ALA A 1 80 ? 17.511 -4.270 -16.135 1.00 98.06 80 ALA A C 1
ATOM 634 O O . ALA A 1 80 ? 18.073 -3.992 -17.191 1.00 98.06 80 ALA A O 1
ATOM 635 N N . LYS A 1 81 ? 18.208 -4.619 -15.044 1.00 97.69 81 LYS A N 1
ATOM 636 C CA . LYS A 1 81 ? 19.677 -4.747 -15.042 1.00 97.69 81 LYS A CA 1
ATOM 637 C C . LYS A 1 81 ? 20.189 -5.878 -15.941 1.00 97.69 81 LYS A C 1
ATOM 639 O O . LYS A 1 81 ? 21.375 -5.905 -16.246 1.00 97.69 81 LYS A O 1
ATOM 644 N N . LYS A 1 82 ? 19.329 -6.839 -16.293 1.00 98.12 82 LYS A N 1
ATOM 645 C CA . LYS A 1 82 ? 19.680 -8.034 -17.076 1.00 98.12 82 LYS A CA 1
ATOM 646 C C . LYS A 1 82 ? 18.920 -8.128 -18.396 1.00 98.12 82 LYS A C 1
ATOM 648 O O . LYS A 1 82 ? 19.460 -8.668 -19.353 1.00 98.12 82 LYS A O 1
ATOM 653 N N . ASP A 1 83 ? 17.690 -7.620 -18.449 1.00 97.75 83 ASP A N 1
ATOM 654 C CA . ASP A 1 83 ? 16.862 -7.614 -19.654 1.00 97.75 83 ASP A CA 1
ATOM 655 C C . ASP A 1 83 ? 16.299 -6.214 -19.905 1.00 97.75 83 ASP A C 1
ATOM 657 O O . ASP A 1 83 ? 15.444 -5.721 -19.165 1.00 97.75 83 ASP A O 1
ATOM 661 N N . TRP A 1 84 ? 16.760 -5.583 -20.986 1.00 96.44 84 TRP A N 1
ATOM 662 C CA . TRP A 1 84 ? 16.325 -4.248 -21.393 1.00 96.44 84 TRP A CA 1
ATOM 663 C C . TRP A 1 84 ? 14.807 -4.166 -21.620 1.00 96.44 84 TRP A C 1
ATOM 665 O O . TRP A 1 84 ? 14.225 -3.091 -21.468 1.00 96.44 84 TRP A O 1
ATOM 675 N N . ARG A 1 85 ? 14.141 -5.292 -21.924 1.00 97.25 85 ARG A N 1
ATOM 676 C CA . ARG A 1 85 ? 12.685 -5.341 -22.122 1.00 97.25 85 ARG A CA 1
ATOM 677 C C . ARG A 1 85 ? 11.912 -4.944 -20.871 1.00 97.25 85 ARG A C 1
ATOM 679 O O . ARG A 1 85 ? 10.834 -4.378 -21.001 1.00 97.25 85 ARG A O 1
ATOM 686 N N . ALA A 1 86 ? 12.454 -5.175 -19.673 1.00 97.69 86 ALA A N 1
ATOM 687 C CA . ALA A 1 86 ? 11.813 -4.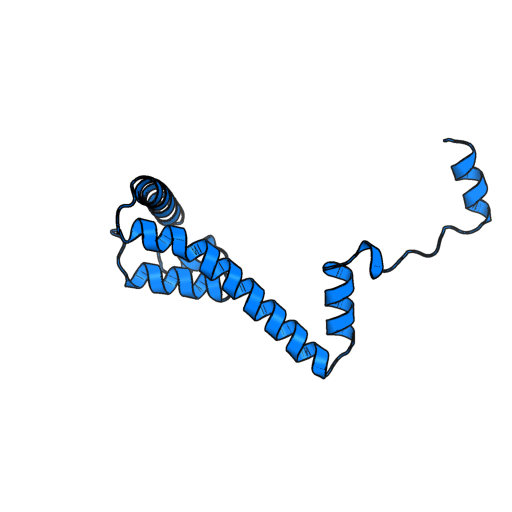731 -18.437 1.00 97.69 86 ALA A CA 1
ATOM 688 C C . ALA A 1 86 ? 11.798 -3.195 -18.324 1.00 97.69 86 ALA A C 1
ATOM 690 O O . ALA A 1 86 ? 10.783 -2.623 -17.925 1.00 97.69 86 ALA A O 1
ATOM 691 N N . SER A 1 87 ? 12.877 -2.519 -18.743 1.00 97.25 87 SER A N 1
ATOM 692 C CA . SER A 1 87 ? 12.901 -1.052 -18.855 1.00 97.25 87 SER A CA 1
ATOM 693 C C . SER A 1 87 ? 11.931 -0.551 -19.922 1.00 97.25 87 SER A C 1
ATOM 695 O O . SER A 1 87 ? 11.182 0.387 -19.660 1.00 97.25 87 SER A O 1
ATOM 697 N N . ALA A 1 88 ? 11.914 -1.182 -21.101 1.00 96.00 88 ALA A N 1
ATOM 698 C CA . ALA A 1 88 ? 11.001 -0.810 -22.183 1.00 96.00 88 ALA A CA 1
ATOM 699 C C . ALA A 1 88 ? 9.531 -0.944 -21.748 1.00 96.00 88 ALA A C 1
ATOM 701 O O . ALA A 1 88 ? 8.780 0.023 -21.828 1.00 96.00 88 ALA A O 1
ATOM 702 N N . TRP A 1 89 ? 9.158 -2.089 -21.167 1.00 95.75 89 TRP A N 1
ATOM 703 C CA . TRP A 1 89 ? 7.816 -2.339 -20.632 1.00 95.75 89 TRP A CA 1
ATOM 704 C C . TRP A 1 89 ? 7.402 -1.306 -19.577 1.00 95.75 89 TRP A C 1
ATOM 706 O O . TRP A 1 89 ? 6.267 -0.827 -19.578 1.00 95.75 89 TRP A O 1
ATOM 716 N N . PHE A 1 90 ? 8.318 -0.933 -18.676 1.00 96.38 90 PHE A N 1
ATOM 717 C CA . PHE A 1 90 ? 8.040 0.079 -17.659 1.00 96.38 90 PHE A CA 1
ATOM 718 C C . PHE A 1 90 ? 7.786 1.458 -18.284 1.00 96.38 90 PHE A C 1
ATOM 720 O O . PHE A 1 90 ? 6.805 2.118 -17.936 1.00 96.38 90 PHE A O 1
ATOM 727 N N . LEU A 1 91 ? 8.639 1.881 -19.222 1.00 96.00 91 LEU A N 1
ATOM 728 C CA . LEU A 1 91 ? 8.532 3.178 -19.895 1.00 96.00 91 LEU A CA 1
ATOM 729 C C . LEU A 1 91 ? 7.267 3.284 -20.751 1.00 96.00 91 LEU A C 1
ATOM 731 O O . LEU A 1 91 ? 6.563 4.287 -20.655 1.00 96.00 91 LEU A O 1
ATOM 735 N N . GLU A 1 92 ? 6.933 2.240 -21.513 1.00 96.12 92 GLU A N 1
ATOM 736 C CA . GLU A 1 92 ? 5.711 2.173 -22.326 1.00 96.12 92 GLU A CA 1
ATOM 737 C C . GLU A 1 92 ? 4.443 2.394 -21.494 1.00 96.12 92 GLU A C 1
ATOM 739 O O . GLU A 1 92 ? 3.504 3.044 -21.947 1.00 96.12 92 GLU A O 1
ATOM 744 N N . ARG A 1 93 ? 4.411 1.880 -20.259 1.00 94.50 93 ARG A N 1
ATOM 745 C CA . ARG A 1 93 ? 3.232 1.969 -19.383 1.00 94.50 93 ARG A CA 1
ATOM 746 C C . ARG A 1 93 ? 3.213 3.223 -18.522 1.00 94.50 93 ARG A C 1
ATOM 748 O O . ARG A 1 93 ? 2.138 3.736 -18.226 1.00 94.50 93 ARG A O 1
ATOM 755 N N . ARG A 1 94 ? 4.378 3.713 -18.091 1.00 94.50 94 ARG A N 1
ATOM 756 C CA . ARG A 1 94 ? 4.478 4.922 -17.261 1.00 94.50 94 ARG A CA 1
ATOM 757 C C . ARG A 1 94 ? 4.358 6.201 -18.088 1.00 94.50 94 ARG A C 1
ATOM 759 O O . ARG A 1 94 ? 3.81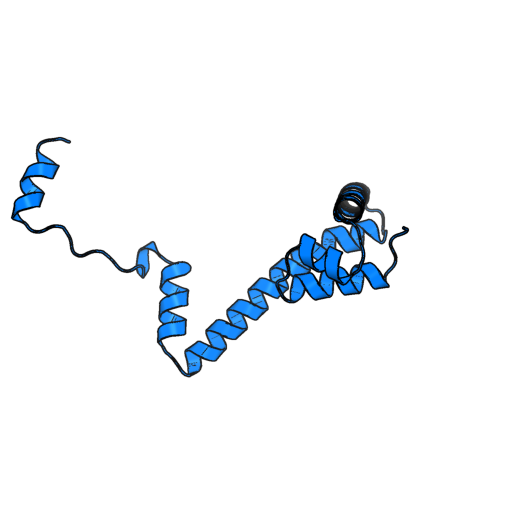0 7.184 -17.597 1.00 94.50 94 ARG A O 1
ATOM 766 N N . TYR A 1 95 ? 4.859 6.175 -19.318 1.00 95.19 95 TYR A N 1
ATOM 767 C CA . TYR A 1 95 ? 4.968 7.322 -20.216 1.00 95.19 95 TYR A CA 1
ATOM 768 C C . TYR A 1 95 ? 4.485 6.939 -21.630 1.00 95.19 95 TYR A C 1
ATOM 770 O O . TYR A 1 95 ? 5.254 6.991 -22.597 1.00 95.19 95 TYR A O 1
ATOM 778 N N . PRO A 1 96 ? 3.211 6.525 -21.779 1.00 95.06 96 PRO A N 1
ATOM 779 C CA . PRO A 1 96 ? 2.706 5.984 -23.039 1.00 95.06 96 PRO A CA 1
ATOM 780 C C . PRO A 1 96 ? 2.775 6.990 -24.192 1.00 95.06 96 PRO A C 1
ATOM 782 O O . PRO A 1 96 ? 3.086 6.608 -25.313 1.00 95.06 96 PRO A O 1
ATOM 785 N N . ALA A 1 97 ? 2.579 8.287 -23.946 1.00 92.69 97 ALA A N 1
ATOM 786 C CA . ALA A 1 97 ? 2.670 9.298 -25.005 1.00 92.69 97 ALA A CA 1
ATOM 787 C C . ALA A 1 97 ? 4.065 9.351 -25.668 1.00 92.69 97 ALA A 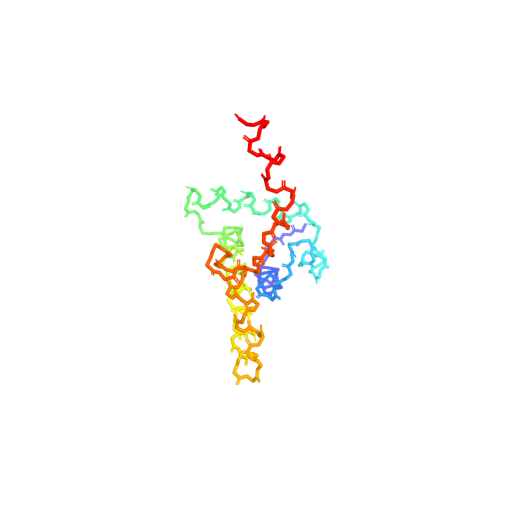C 1
ATOM 789 O O . ALA A 1 97 ? 4.187 9.624 -26.866 1.00 92.69 97 ALA A O 1
ATOM 790 N N . GLN A 1 98 ? 5.117 9.085 -24.890 1.00 93.56 98 GLN A N 1
ATOM 791 C CA . GLN A 1 98 ? 6.505 9.141 -25.335 1.00 93.56 98 GLN A CA 1
ATOM 792 C C . GLN A 1 98 ? 6.999 7.801 -25.885 1.00 93.56 98 GLN A C 1
ATOM 794 O O . GLN A 1 98 ? 7.701 7.795 -26.894 1.00 93.56 98 GLN A O 1
ATOM 799 N N . TYR A 1 99 ? 6.645 6.688 -25.235 1.00 92.81 99 TYR A N 1
ATOM 800 C CA . TYR A 1 99 ? 7.264 5.386 -25.512 1.00 92.81 99 TYR A CA 1
ATOM 801 C C . TYR A 1 99 ? 6.297 4.302 -25.977 1.00 92.81 99 TYR A C 1
ATOM 803 O O . TYR A 1 99 ? 6.781 3.256 -26.398 1.00 92.81 99 TYR A O 1
ATOM 811 N N . ALA A 1 100 ? 4.971 4.499 -25.922 1.00 90.56 100 ALA A N 1
ATOM 812 C CA . ALA A 1 100 ? 4.051 3.466 -26.391 1.00 90.56 100 ALA A CA 1
ATOM 813 C C . ALA A 1 100 ? 4.312 3.142 -27.862 1.00 90.56 100 ALA A C 1
ATOM 815 O O . ALA A 1 100 ? 4.616 4.016 -28.683 1.00 90.56 100 ALA A O 1
ATOM 816 N N . ARG A 1 101 ? 4.147 1.861 -28.189 1.00 82.25 101 ARG A N 1
ATOM 817 C CA . ARG A 1 101 ? 4.225 1.379 -29.560 1.00 82.25 101 ARG A CA 1
ATOM 818 C C . ARG A 1 101 ? 3.209 2.142 -30.406 1.00 82.25 101 ARG A C 1
ATOM 820 O O . ARG A 1 101 ? 2.010 2.079 -30.153 1.00 82.25 101 ARG A O 1
ATOM 827 N N . ARG A 1 102 ? 3.704 2.884 -31.393 1.00 83.00 102 ARG A N 1
ATOM 828 C CA . ARG A 1 102 ? 2.859 3.561 -32.374 1.00 83.00 102 ARG A CA 1
ATOM 829 C C . ARG A 1 102 ? 2.522 2.563 -33.464 1.00 83.00 102 ARG A C 1
ATOM 831 O O . ARG A 1 102 ? 3.435 1.949 -34.024 1.00 83.00 102 ARG A O 1
ATOM 838 N N . ASP A 1 103 ? 1.238 2.415 -33.759 1.00 80.31 103 ASP A N 1
ATOM 839 C CA . ASP A 1 103 ? 0.843 1.703 -34.962 1.00 80.31 103 ASP A CA 1
ATOM 840 C C . ASP A 1 103 ? 1.412 2.442 -36.177 1.00 80.31 103 ASP A C 1
ATOM 842 O O . ASP A 1 103 ? 1.442 3.683 -36.193 1.00 80.31 103 ASP A O 1
ATOM 846 N N . PRO A 1 104 ? 1.911 1.709 -37.187 1.00 75.44 104 PRO A N 1
ATOM 847 C CA . PRO A 1 104 ? 2.243 2.341 -38.445 1.00 75.44 104 PRO A CA 1
ATOM 848 C C . PRO A 1 104 ? 0.985 3.058 -38.948 1.00 75.44 104 PRO A C 1
ATOM 850 O O . PRO A 1 104 ? -0.118 2.514 -38.843 1.00 75.44 104 PRO A O 1
ATOM 853 N N . PRO A 1 105 ? 1.117 4.290 -39.465 1.00 75.94 105 PRO A N 1
ATOM 854 C CA . PRO A 1 105 ? -0.042 4.983 -39.989 1.00 75.94 105 PRO A CA 1
ATOM 855 C C . PRO A 1 105 ? -0.667 4.143 -41.112 1.00 75.94 105 PRO A C 1
ATOM 857 O O . PRO A 1 105 ? 0.071 3.447 -41.822 1.00 75.94 105 PRO A O 1
ATOM 860 N N . PRO A 1 106 ? -1.995 4.216 -41.305 1.00 78.25 106 PRO A N 1
ATOM 861 C CA . PRO A 1 106 ? -2.660 3.446 -42.343 1.00 78.25 106 PRO A CA 1
ATOM 862 C C . PRO A 1 106 ? -2.023 3.723 -43.716 1.00 78.25 106 PRO A C 1
ATOM 864 O O . PRO A 1 106 ? -1.531 4.844 -43.946 1.00 78.25 106 PRO A O 1
ATOM 867 N N . PRO A 1 107 ? -2.013 2.723 -44.620 1.00 83.00 107 PRO A N 1
ATOM 868 C CA . PRO A 1 107 ? -1.468 2.866 -45.963 1.00 83.00 107 PRO A CA 1
ATOM 869 C C . PRO A 1 107 ? -2.028 4.103 -46.669 1.00 83.00 107 PRO A C 1
ATOM 871 O O . PRO A 1 107 ? -3.189 4.472 -46.498 1.00 83.00 107 PRO A O 1
ATOM 874 N N . GLU A 1 108 ? -1.214 4.739 -47.510 1.00 76.94 108 GLU A N 1
ATOM 875 C CA . GLU A 1 108 ? -1.532 6.026 -48.148 1.00 76.94 108 GLU A CA 1
ATOM 876 C C . GLU A 1 108 ? -2.876 6.036 -48.899 1.00 76.94 108 GLU A C 1
ATOM 878 O O . GLU A 1 108 ? -3.597 7.033 -48.882 1.00 76.94 108 GLU A O 1
ATOM 883 N N . ARG A 1 109 ? -3.275 4.885 -49.456 1.00 75.31 109 ARG A N 1
ATOM 884 C CA . ARG A 1 109 ? -4.552 4.682 -50.161 1.00 75.31 109 ARG A CA 1
ATOM 885 C C . ARG A 1 109 ? -5.795 4.870 -49.279 1.00 75.31 109 ARG A C 1
ATOM 887 O O . ARG A 1 109 ? -6.862 5.166 -49.806 1.00 75.31 109 ARG A O 1
ATOM 894 N N . GLU A 1 110 ? -5.677 4.719 -47.961 1.00 68.19 110 GLU A N 1
ATOM 895 C CA . GLU A 1 110 ? -6.781 4.904 -47.005 1.00 68.19 110 GLU A CA 1
ATOM 896 C C . GLU A 1 110 ? -6.781 6.285 -46.341 1.00 68.19 110 GLU A C 1
ATOM 898 O O . GLU A 1 110 ? -7.817 6.722 -45.840 1.00 68.19 110 GLU A O 1
ATOM 903 N N . ARG A 1 111 ? -5.669 7.032 -46.409 1.00 63.22 111 ARG A N 1
ATOM 904 C CA . ARG A 1 111 ? -5.567 8.382 -45.826 1.00 63.22 111 ARG A CA 1
ATOM 905 C C . ARG A 1 111 ? -6.516 9.385 -46.488 1.00 63.22 111 ARG A C 1
ATOM 907 O O . ARG A 1 111 ? -7.110 10.207 -45.794 1.00 63.22 111 ARG A O 1
ATOM 914 N N . ALA A 1 112 ? -6.714 9.276 -47.804 1.00 62.50 112 ALA A N 1
ATOM 915 C CA . ALA A 1 112 ? -7.599 10.161 -48.566 1.00 62.50 112 ALA A CA 1
ATOM 916 C C . ALA A 1 112 ? -9.088 9.995 -48.206 1.00 62.50 112 ALA A C 1
ATOM 918 O O . ALA A 1 112 ? -9.847 10.953 -48.297 1.00 62.50 112 ALA A O 1
ATOM 919 N N . LYS A 1 113 ? -9.514 8.806 -47.751 1.00 61.22 113 LYS A N 1
ATOM 920 C CA . LYS A 1 113 ? -10.905 8.564 -47.328 1.00 61.22 113 LYS A CA 1
ATOM 921 C C . LYS A 1 113 ? -11.223 9.170 -45.961 1.00 61.22 113 LYS A C 1
ATOM 923 O O . LYS A 1 113 ? -12.361 9.550 -45.732 1.00 61.22 113 LYS A O 1
ATOM 928 N N . ILE A 1 114 ? -10.235 9.276 -45.071 1.00 59.69 114 ILE A N 1
ATOM 929 C CA . ILE A 1 114 ? -10.431 9.773 -43.700 1.00 59.69 114 ILE A CA 1
ATOM 930 C C . ILE A 1 114 ? -10.496 11.311 -43.660 1.00 59.69 114 ILE A C 1
ATOM 932 O O . ILE A 1 114 ? -11.238 11.861 -42.857 1.00 59.69 114 ILE A O 1
ATOM 936 N N . MET A 1 115 ? -9.791 12.013 -44.557 1.00 57.59 115 MET A N 1
ATOM 937 C CA . MET A 1 115 ? -9.820 13.487 -44.634 1.00 57.59 115 MET A CA 1
ATOM 938 C C . MET A 1 115 ? -11.054 14.072 -45.345 1.00 57.59 115 MET A C 1
ATOM 940 O O . MET A 1 115 ? -11.249 15.279 -45.302 1.00 57.59 115 MET A O 1
ATOM 944 N N . LEU A 1 116 ? -11.870 13.252 -46.015 1.00 59.12 116 LEU A N 1
ATOM 945 C CA . LEU A 1 116 ? -13.070 13.697 -46.746 1.00 59.12 116 LEU A CA 1
ATOM 946 C C . LEU A 1 116 ? -14.368 13.603 -45.920 1.00 59.12 116 LEU A C 1
ATOM 948 O O . LEU A 1 116 ? -15.431 13.947 -46.429 1.00 59.12 116 LEU A O 1
ATOM 952 N N . ILE A 1 117 ? -14.299 13.101 -44.680 1.00 59.16 117 ILE A N 1
ATOM 953 C CA . ILE A 1 117 ? -15.471 12.814 -43.826 1.00 59.16 117 ILE A CA 1
ATOM 954 C C . ILE A 1 117 ? -15.387 13.543 -42.463 1.00 59.16 117 ILE A C 1
ATOM 956 O O . ILE A 1 117 ? -16.241 13.343 -41.603 1.00 59.16 117 ILE A O 1
ATOM 960 N N . GLY A 1 118 ? -14.373 14.387 -42.254 1.00 48.19 118 GLY A N 1
ATOM 961 C CA . GLY A 1 118 ? -14.249 15.282 -41.093 1.00 48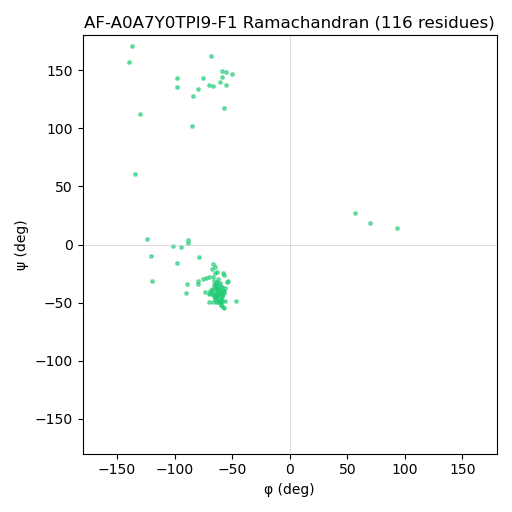.19 118 GLY A CA 1
ATOM 962 C C . GLY A 1 118 ? -14.331 16.733 -41.525 1.00 48.19 118 GLY A C 1
ATOM 963 O O . GLY A 1 118 ? -14.881 17.532 -40.739 1.00 48.19 118 GLY A O 1
#